Protein AF-A0A920VE06-F1 (afdb_monomer_lite)

Radius of gyration: 13.38 Å; chains: 1; bounding box: 33×22×39 Å

Sequence (77 aa):
MERVPREGSYENPDRLKGYLNIALSIGEGQTISQPYIVALMTKGSRVQPNDKVLEVGVGSGYQAAVLGQIWVSPKEM

pLDDT: mean 89.99, std 9.97, range [52.0, 98.12]

Secondary structure (DSSP, 8-state):
-TTS-GGGGS-TTGGGGGGSSS-EE-STT-EEPPHHHHHHHHHHHT--TT-----S--TTSHHHHHHHTT---GGG-

Foldseek 3Di:
DVVQQQLVLDDPPCSVVSPPQDWDDSDPPDIDHGPVVLVVVLVVVVDAQPDDDDDDPCRSVRSVVVSPVRHDDPVRD

Structure (mmCIF, N/CA/C/O backbone):
data_AF-A0A920VE06-F1
#
_entry.id   AF-A0A920VE06-F1
#
loop_
_atom_site.group_PDB
_atom_site.id
_atom_site.type_symbol
_atom_site.label_atom_id
_atom_site.label_alt_id
_atom_site.label_comp_id
_atom_site.label_asym_id
_atom_site.label_entity_id
_atom_site.label_seq_id
_atom_site.pdbx_PDB_ins_code
_atom_site.Cartn_x
_atom_site.Cartn_y
_atom_site.Cartn_z
_atom_site.occupancy
_atom_site.B_iso_or_equiv
_atom_site.auth_seq_id
_atom_site.auth_comp_id
_atom_site.auth_asym_id
_atom_site.auth_atom_id
_atom_site.pdbx_PDB_model_num
ATOM 1 N N . MET A 1 1 ? 2.762 6.290 7.455 1.00 87.50 1 MET A N 1
ATOM 2 C CA . MET A 1 1 ? 3.539 5.646 6.370 1.00 87.50 1 MET A CA 1
ATOM 3 C C . MET A 1 1 ? 4.790 4.952 6.890 1.00 87.50 1 MET A C 1
ATOM 5 O O . MET A 1 1 ? 5.012 3.836 6.471 1.00 87.50 1 MET A O 1
ATOM 9 N N . GLU A 1 2 ? 5.549 5.527 7.831 1.00 88.06 2 GLU A N 1
ATOM 10 C CA . GLU A 1 2 ? 6.762 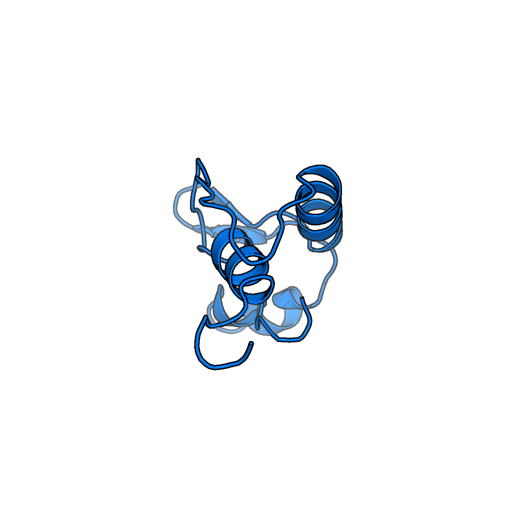4.899 8.411 1.00 88.06 2 GLU A CA 1
ATOM 11 C C . GLU A 1 2 ? 6.560 3.475 8.960 1.00 88.06 2 GLU A C 1
ATOM 13 O O . GLU A 1 2 ? 7.469 2.658 8.911 1.00 88.06 2 GLU A O 1
ATOM 18 N N . ARG A 1 3 ? 5.354 3.159 9.448 1.00 91.50 3 ARG A N 1
ATOM 19 C CA . ARG A 1 3 ? 4.991 1.826 9.959 1.00 91.50 3 ARG A CA 1
ATOM 20 C C . ARG A 1 3 ? 4.756 0.771 8.869 1.00 91.50 3 ARG A C 1
ATOM 22 O O . ARG A 1 3 ? 4.562 -0.393 9.198 1.00 91.50 3 ARG A O 1
ATOM 29 N N . VAL A 1 4 ? 4.723 1.164 7.594 1.00 94.69 4 VAL A N 1
ATOM 30 C CA . VAL A 1 4 ? 4.477 0.267 6.458 1.00 94.69 4 VAL A CA 1
ATOM 31 C C . VAL A 1 4 ? 5.742 0.225 5.596 1.00 94.69 4 VAL A C 1
ATOM 33 O O . VAL A 1 4 ? 6.022 1.204 4.903 1.00 94.69 4 VAL A O 1
ATOM 36 N N . PRO A 1 5 ? 6.518 -0.873 5.624 1.00 93.38 5 PRO A N 1
ATOM 37 C CA . PRO A 1 5 ? 7.774 -0.967 4.887 1.00 93.38 5 PRO A CA 1
ATOM 38 C C . PRO A 1 5 ? 7.506 -1.082 3.384 1.00 93.38 5 PRO A C 1
ATOM 40 O O . PRO A 1 5 ? 7.089 -2.126 2.876 1.00 93.38 5 PRO A O 1
ATOM 43 N N . ARG A 1 6 ? 7.748 0.007 2.653 1.00 93.00 6 ARG A N 1
ATOM 44 C CA . ARG A 1 6 ? 7.548 0.078 1.198 1.00 93.00 6 ARG A CA 1
ATOM 45 C C . ARG A 1 6 ? 8.510 -0.833 0.437 1.00 93.00 6 ARG A C 1
ATOM 47 O O . ARG A 1 6 ? 8.165 -1.365 -0.611 1.00 93.00 6 ARG A O 1
ATOM 54 N N . GLU A 1 7 ? 9.706 -1.036 0.972 1.00 90.31 7 GLU A N 1
ATOM 55 C CA . GLU A 1 7 ? 10.736 -1.926 0.443 1.00 90.31 7 GLU A CA 1
ATOM 56 C C . GLU A 1 7 ? 10.312 -3.399 0.413 1.00 90.31 7 GLU A C 1
ATOM 58 O O . GLU A 1 7 ? 10.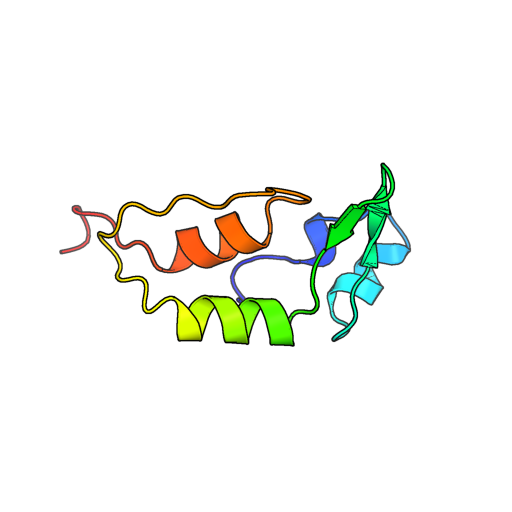926 -4.184 -0.305 1.00 90.31 7 GLU A O 1
ATOM 63 N N . GLY A 1 8 ? 9.282 -3.783 1.178 1.00 85.69 8 GLY A N 1
ATOM 64 C CA . GLY A 1 8 ? 8.715 -5.132 1.155 1.00 85.69 8 GLY A CA 1
ATOM 65 C C . GLY A 1 8 ? 7.964 -5.460 -0.139 1.00 85.69 8 GLY A C 1
ATOM 66 O O . GLY A 1 8 ? 7.661 -6.621 -0.378 1.00 85.69 8 GLY A O 1
ATOM 67 N N . SER A 1 9 ? 7.678 -4.458 -0.981 1.00 81.75 9 SER A N 1
ATOM 68 C CA . SER A 1 9 ? 7.025 -4.638 -2.286 1.00 81.75 9 SER A CA 1
ATOM 69 C C . SER A 1 9 ? 7.982 -5.025 -3.426 1.00 81.75 9 SER A C 1
ATOM 71 O O . SER A 1 9 ? 7.523 -5.139 -4.558 1.00 81.75 9 SER A O 1
ATOM 73 N N . TYR A 1 10 ? 9.288 -5.192 -3.169 1.00 81.56 10 TYR A N 1
ATOM 74 C CA . TYR A 1 10 ? 10.289 -5.464 -4.211 1.00 81.56 10 TYR A CA 1
ATOM 75 C C . TYR A 1 10 ? 11.271 -6.568 -3.814 1.00 81.56 10 TYR A C 1
ATOM 77 O O . TYR A 1 10 ? 11.599 -6.748 -2.638 1.00 81.56 10 TYR A O 1
ATOM 85 N N . GLU A 1 11 ? 11.829 -7.232 -4.822 1.00 78.31 11 GLU A N 1
ATOM 86 C CA . GLU A 1 11 ? 12.976 -8.130 -4.675 1.00 78.31 11 GLU A CA 1
ATOM 87 C C . GLU A 1 11 ? 14.313 -7.354 -4.754 1.00 78.31 11 GLU A C 1
ATOM 89 O O . GLU A 1 11 ? 14.380 -6.196 -5.174 1.00 78.31 11 GLU A O 1
ATOM 94 N N . ASN A 1 12 ? 15.406 -7.960 -4.276 1.00 76.81 12 ASN A N 1
ATOM 95 C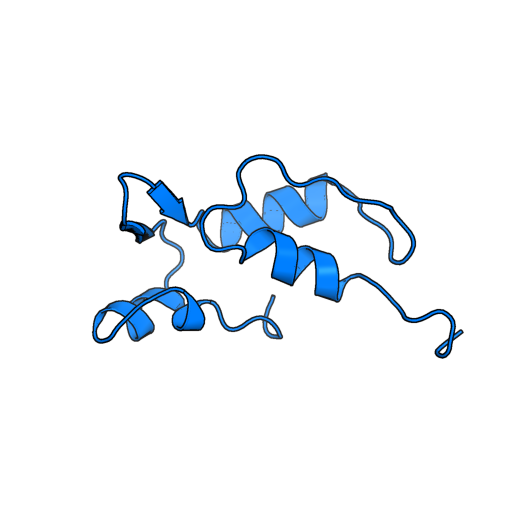 CA . ASN A 1 12 ? 16.757 -7.371 -4.313 1.00 76.81 12 ASN A CA 1
ATOM 96 C C . ASN A 1 12 ? 17.230 -7.273 -5.786 1.00 76.81 12 ASN A C 1
ATOM 98 O O . ASN A 1 12 ? 17.120 -8.289 -6.472 1.00 76.81 12 ASN A O 1
ATOM 102 N N . PRO A 1 13 ? 17.740 -6.128 -6.307 1.00 74.69 13 PRO A N 1
ATOM 103 C CA . PRO A 1 13 ? 18.264 -4.928 -5.624 1.00 74.69 13 PRO A CA 1
ATOM 104 C C . PRO A 1 13 ? 17.330 -3.721 -5.488 1.00 74.69 13 PRO A C 1
ATOM 106 O O . PRO A 1 13 ? 17.732 -2.698 -4.927 1.00 74.69 13 PRO A O 1
ATOM 109 N N . ASP A 1 14 ? 16.079 -3.810 -5.930 1.00 81.38 14 ASP A N 1
ATOM 110 C CA . ASP A 1 14 ? 15.189 -2.645 -5.972 1.00 81.38 14 ASP A CA 1
ATOM 111 C C . ASP A 1 14 ? 14.639 -2.225 -4.602 1.00 81.38 14 ASP A C 1
ATOM 113 O O . ASP A 1 14 ? 14.115 -1.120 -4.458 1.00 81.38 14 ASP A O 1
ATOM 117 N N . ARG A 1 15 ? 14.856 -3.027 -3.553 1.00 86.38 15 ARG A N 1
ATOM 118 C CA . ARG A 1 15 ? 14.472 -2.696 -2.168 1.00 86.38 15 ARG A CA 1
ATOM 119 C C . ARG A 1 15 ? 14.961 -1.318 -1.716 1.00 86.38 15 ARG A C 1
ATOM 121 O O . ARG A 1 15 ? 14.194 -0.581 -1.103 1.00 86.38 15 ARG A O 1
ATOM 128 N N . LEU A 1 16 ? 16.194 -0.934 -2.065 1.00 87.94 16 LEU A N 1
ATOM 129 C CA . LEU A 1 16 ? 16.740 0.386 -1.711 1.00 87.94 16 LEU A CA 1
ATOM 130 C C . LEU A 1 16 ? 16.001 1.530 -2.417 1.00 87.94 16 LEU A C 1
ATOM 132 O O . LEU A 1 16 ? 15.850 2.613 -1.852 1.00 87.94 16 LEU A O 1
ATOM 136 N N . LYS A 1 17 ? 15.489 1.291 -3.631 1.00 91.06 17 LYS A N 1
ATOM 137 C CA . LYS A 1 17 ? 14.674 2.276 -4.353 1.00 91.06 17 LYS A CA 1
ATOM 138 C C . LYS A 1 17 ? 13.315 2.482 -3.687 1.00 91.06 17 LYS A C 1
ATOM 140 O O . LYS A 1 17 ? 12.706 3.526 -3.896 1.00 91.06 17 LYS A O 1
ATOM 145 N N . GLY A 1 18 ? 12.864 1.548 -2.845 1.00 89.75 18 GLY A N 1
ATOM 146 C CA . GLY A 1 18 ? 11.632 1.669 -2.066 1.00 89.75 18 GLY A CA 1
ATOM 147 C C . GLY A 1 18 ? 11.556 2.935 -1.205 1.00 89.75 18 GLY A C 1
ATOM 148 O O . GLY A 1 18 ? 10.454 3.413 -0.956 1.00 89.75 18 GLY A O 1
ATOM 149 N N . TYR A 1 19 ? 12.694 3.524 -0.821 1.00 90.25 19 TYR A N 1
ATOM 150 C CA . TYR A 1 19 ? 12.754 4.772 -0.048 1.00 90.25 19 TYR A CA 1
ATOM 151 C C . TYR A 1 19 ? 12.726 6.046 -0.905 1.00 90.25 19 TYR A C 1
ATOM 153 O O . TYR A 1 19 ? 12.614 7.151 -0.376 1.00 90.25 19 TYR A O 1
ATOM 161 N N . LEU A 1 20 ? 12.833 5.919 -2.228 1.00 94.31 20 LEU A N 1
ATOM 162 C CA . LEU A 1 20 ? 12.821 7.055 -3.139 1.00 94.31 20 LEU A CA 1
ATOM 163 C C . LEU A 1 20 ? 11.386 7.532 -3.389 1.00 94.31 20 LEU A C 1
ATOM 165 O O . LEU A 1 20 ? 10.447 6.738 -3.490 1.00 94.31 20 LEU A O 1
ATOM 169 N N . ASN A 1 21 ? 11.214 8.844 -3.569 1.00 96.06 21 ASN A N 1
ATOM 170 C CA . ASN A 1 21 ? 9.923 9.422 -3.938 1.00 96.06 21 ASN A CA 1
ATOM 171 C C . ASN A 1 21 ? 9.630 9.269 -5.444 1.00 96.06 21 ASN A C 1
ATOM 173 O O . ASN A 1 21 ? 9.468 10.253 -6.160 1.00 96.06 21 ASN A O 1
ATOM 177 N N . ILE A 1 22 ? 9.610 8.029 -5.932 1.00 95.56 22 ILE A N 1
ATOM 178 C CA . ILE A 1 22 ? 9.356 7.674 -7.333 1.00 95.56 22 ILE A CA 1
ATOM 179 C C . ILE A 1 22 ? 8.340 6.532 -7.426 1.00 95.56 22 ILE A C 1
ATOM 181 O O . ILE 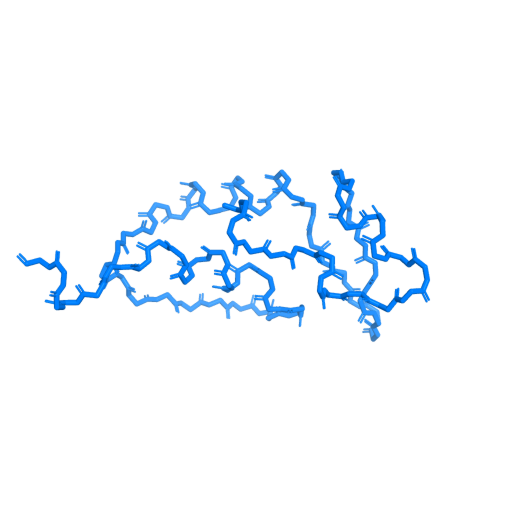A 1 22 ? 8.126 5.774 -6.475 1.00 95.56 22 ILE A O 1
ATOM 185 N N . ALA A 1 23 ? 7.667 6.453 -8.574 1.00 95.12 23 ALA A N 1
ATOM 186 C CA . ALA A 1 23 ? 6.884 5.279 -8.914 1.00 95.12 23 ALA A CA 1
ATOM 187 C C . ALA A 1 23 ? 7.856 4.172 -9.320 1.00 95.12 23 ALA A C 1
ATOM 189 O O . ALA A 1 23 ? 8.879 4.441 -9.952 1.00 95.12 23 ALA A O 1
ATOM 190 N N . LEU A 1 24 ? 7.544 2.941 -8.936 1.00 93.69 24 LEU A N 1
ATOM 191 C CA . LEU A 1 24 ? 8.368 1.781 -9.250 1.00 93.69 24 LEU A CA 1
ATOM 192 C C . LEU A 1 24 ? 7.502 0.702 -9.886 1.00 93.69 24 LEU A C 1
ATOM 194 O O . LEU A 1 24 ? 6.322 0.579 -9.561 1.00 93.69 24 LEU A O 1
ATOM 198 N N . SER A 1 25 ? 8.087 -0.053 -10.810 1.00 92.44 25 SER A N 1
ATOM 199 C CA . SER A 1 25 ? 7.435 -1.237 -11.367 1.00 92.44 25 SER A CA 1
ATOM 200 C C . SER A 1 25 ? 7.293 -2.302 -10.282 1.00 92.44 25 SER A C 1
ATOM 202 O O . SER A 1 25 ? 8.193 -2.465 -9.459 1.00 92.44 25 SER A O 1
ATOM 204 N N . ILE A 1 26 ? 6.169 -3.017 -10.294 1.00 91.38 26 ILE A N 1
ATOM 205 C CA . ILE A 1 26 ? 5.908 -4.170 -9.414 1.00 91.38 26 ILE A CA 1
ATOM 206 C C . ILE A 1 26 ? 5.613 -5.449 -10.214 1.00 91.38 26 ILE A C 1
ATOM 208 O O . ILE A 1 26 ? 5.069 -6.404 -9.672 1.00 91.38 26 ILE A O 1
ATOM 212 N N . GLY A 1 27 ? 5.968 -5.467 -11.503 1.00 89.62 27 GLY A N 1
ATOM 213 C CA . GLY A 1 27 ? 5.646 -6.563 -12.422 1.00 89.62 27 GLY A CA 1
ATOM 214 C C . GLY A 1 27 ? 4.278 -6.403 -13.092 1.00 89.62 27 GLY A C 1
ATOM 215 O O . GLY A 1 27 ? 3.532 -5.475 -12.789 1.00 89.62 27 GLY A O 1
ATOM 216 N N . GLU A 1 28 ? 3.973 -7.275 -14.059 1.00 92.56 28 GLU A N 1
ATOM 217 C CA . GLU A 1 28 ? 2.677 -7.325 -14.771 1.00 92.56 28 GLU A CA 1
ATOM 218 C C . GLU A 1 28 ? 2.213 -5.980 -15.376 1.00 92.56 28 GLU A C 1
ATOM 220 O O . GLU A 1 28 ? 1.024 -5.656 -15.437 1.00 92.56 28 GLU A O 1
ATOM 225 N N . GLY A 1 29 ? 3.169 -5.139 -15.788 1.00 93.31 29 GLY A N 1
ATOM 226 C CA . GLY A 1 29 ? 2.893 -3.795 -16.307 1.00 93.31 29 GLY A CA 1
ATOM 227 C C . GLY A 1 29 ? 2.307 -2.822 -15.274 1.00 93.31 29 GLY A C 1
ATOM 228 O O . GLY A 1 29 ? 1.855 -1.743 -15.649 1.00 93.31 29 GLY A O 1
ATOM 229 N N . GLN A 1 30 ? 2.304 -3.185 -13.990 1.00 94.38 30 GLN A N 1
ATOM 230 C CA . GLN A 1 30 ? 1.790 -2.370 -12.896 1.00 94.38 30 GLN A CA 1
ATOM 231 C C . GLN A 1 30 ? 2.904 -1.565 -12.227 1.00 94.38 30 GLN A C 1
ATOM 233 O O . GLN A 1 30 ? 4.083 -1.933 -12.223 1.00 94.38 30 GLN A O 1
ATOM 238 N N . THR A 1 31 ? 2.505 -0.469 -11.588 1.00 93.81 31 THR A N 1
ATOM 239 C CA . THR A 1 31 ? 3.405 0.375 -10.804 1.00 93.81 31 THR A CA 1
ATOM 240 C C . THR A 1 31 ? 2.818 0.668 -9.439 1.00 93.81 31 THR A C 1
ATOM 242 O O . THR A 1 31 ? 1.628 0.953 -9.318 1.00 93.81 31 THR A O 1
ATOM 245 N N . ILE A 1 32 ? 3.669 0.710 -8.423 1.00 94.38 32 ILE A N 1
ATOM 246 C CA . ILE A 1 32 ? 3.320 1.276 -7.125 1.00 94.38 32 ILE A CA 1
ATOM 247 C C . ILE A 1 32 ? 3.528 2.796 -7.149 1.00 94.38 32 ILE A C 1
ATOM 249 O O . ILE A 1 32 ? 4.614 3.296 -7.458 1.00 94.38 32 ILE A O 1
ATOM 253 N N . SER A 1 33 ? 2.481 3.540 -6.787 1.00 96.31 33 SER A N 1
ATOM 254 C CA . SER A 1 33 ? 2.466 5.009 -6.747 1.00 96.31 33 SER A CA 1
ATOM 255 C C . SER A 1 33 ? 3.562 5.588 -5.860 1.00 96.31 33 SER A C 1
ATOM 257 O O . SER A 1 33 ? 3.924 4.984 -4.853 1.00 96.31 33 SER A O 1
ATOM 259 N N . GLN A 1 34 ? 4.056 6.782 -6.192 1.00 96.81 34 GLN A N 1
ATOM 260 C CA . GLN A 1 34 ? 5.032 7.525 -5.382 1.00 96.81 34 GLN A CA 1
ATOM 261 C C . GLN A 1 34 ? 4.563 7.685 -3.923 1.00 96.81 34 GLN A C 1
ATOM 263 O O . GLN A 1 34 ? 3.377 7.951 -3.709 1.00 96.81 34 GLN A O 1
ATOM 268 N N . PRO A 1 35 ? 5.464 7.621 -2.923 1.00 96.44 35 PRO A N 1
ATOM 269 C CA . PRO A 1 35 ? 5.139 7.909 -1.526 1.00 96.44 35 PRO A CA 1
ATOM 270 C C . PRO A 1 35 ? 4.360 9.218 -1.333 1.00 96.44 35 PRO A C 1
ATOM 272 O O . PRO A 1 35 ? 3.373 9.243 -0.601 1.00 96.44 35 PRO A O 1
ATOM 275 N N . TYR A 1 36 ? 4.749 10.293 -2.027 1.00 97.00 36 TYR A N 1
ATOM 276 C CA . TYR A 1 36 ? 4.033 11.567 -1.962 1.00 97.00 36 TYR A CA 1
ATOM 277 C C . TYR A 1 36 ? 2.572 11.451 -2.421 1.00 97.00 36 TYR A C 1
ATOM 279 O O . TYR A 1 36 ? 1.673 11.961 -1.754 1.00 97.00 36 TYR A O 1
ATOM 287 N N . ILE A 1 37 ? 2.320 10.739 -3.521 1.00 97.31 37 ILE A N 1
ATOM 288 C CA . ILE A 1 37 ? 0.966 10.544 -4.052 1.00 97.31 37 ILE A CA 1
ATOM 289 C C . ILE A 1 37 ? 0.128 9.681 -3.105 1.00 97.31 37 ILE A C 1
ATOM 291 O O . ILE A 1 37 ? -1.006 10.050 -2.815 1.00 97.31 37 ILE A O 1
ATOM 295 N N . VAL A 1 38 ? 0.697 8.612 -2.536 1.00 97.00 38 VAL A N 1
ATOM 296 C CA . VAL A 1 38 ? 0.035 7.797 -1.497 1.00 97.00 38 VAL A CA 1
ATOM 297 C C . VAL A 1 38 ? -0.366 8.669 -0.301 1.00 97.00 38 VAL A C 1
ATOM 299 O O . VAL A 1 38 ? -1.505 8.612 0.163 1.00 97.00 38 VAL A O 1
ATOM 302 N N . ALA A 1 39 ? 0.531 9.537 0.178 1.00 96.69 39 ALA A N 1
ATOM 303 C CA . ALA A 1 39 ? 0.235 10.449 1.283 1.00 96.69 39 ALA A CA 1
ATOM 304 C C . ALA A 1 39 ? -0.857 11.471 0.925 1.00 96.69 39 ALA A C 1
ATOM 306 O O . ALA A 1 39 ? -1.747 11.730 1.737 1.00 96.69 39 ALA A O 1
ATOM 307 N N . LEU A 1 40 ? -0.813 12.028 -0.289 1.00 98.12 40 LEU A N 1
ATOM 308 C CA . LEU A 1 40 ? -1.799 12.989 -0.777 1.00 98.12 40 LEU A CA 1
ATOM 309 C C . LEU A 1 40 ? -3.190 12.354 -0.909 1.00 98.12 40 LEU A C 1
ATOM 311 O O . LEU A 1 40 ? -4.160 12.929 -0.420 1.00 98.12 40 LEU A O 1
ATOM 315 N N . MET A 1 41 ? -3.282 11.159 -1.501 1.00 96.94 41 MET A N 1
ATOM 316 C CA . MET A 1 41 ? -4.526 10.390 -1.623 1.00 96.94 41 MET A CA 1
ATOM 317 C C . MET A 1 41 ? -5.089 10.034 -0.248 1.00 96.94 41 MET A C 1
ATOM 319 O O . MET A 1 41 ? -6.260 10.287 0.028 1.00 96.94 41 MET A O 1
ATOM 323 N N . THR A 1 42 ? -4.237 9.532 0.648 1.00 96.19 42 THR A N 1
ATOM 324 C CA . THR A 1 42 ? -4.622 9.184 2.021 1.00 96.19 42 THR A CA 1
ATOM 325 C C . THR A 1 42 ? -5.172 10.404 2.760 1.00 96.19 42 THR A C 1
ATOM 327 O O . THR A 1 42 ? -6.275 10.356 3.299 1.00 96.19 42 THR A O 1
ATOM 330 N N . LYS A 1 43 ? -4.469 11.542 2.716 1.00 96.06 43 LYS A N 1
ATOM 331 C CA . LYS A 1 43 ? -4.938 12.792 3.329 1.00 96.06 43 LYS A CA 1
ATOM 332 C C . LYS A 1 43 ? -6.244 13.291 2.699 1.00 96.06 43 LYS A C 1
ATOM 334 O O . LYS A 1 43 ? -7.133 13.742 3.417 1.00 96.06 43 LYS A O 1
ATOM 339 N N . GLY A 1 44 ? -6.360 13.220 1.374 1.00 97.38 44 GLY A N 1
ATOM 340 C CA . GLY A 1 44 ? -7.539 13.658 0.626 1.00 97.38 44 GLY A CA 1
ATOM 341 C C . GLY A 1 44 ? -8.781 12.806 0.889 1.00 97.38 44 GLY A C 1
ATOM 342 O O . GLY A 1 44 ? -9.884 13.347 0.912 1.00 97.38 44 GLY A O 1
ATOM 343 N N . SER A 1 45 ? -8.598 11.509 1.155 1.00 95.62 45 SER A N 1
ATOM 344 C CA . SER A 1 45 ? -9.684 10.572 1.464 1.00 95.62 45 SER A CA 1
ATOM 345 C C . SER A 1 45 ? -10.386 10.859 2.795 1.00 95.62 45 SER A C 1
ATOM 347 O O . SER A 1 45 ? -11.536 10.472 2.965 1.00 95.62 45 SER A O 1
ATOM 349 N N . ARG A 1 46 ? -9.710 11.557 3.726 1.00 95.94 46 ARG A N 1
ATOM 350 C CA . ARG A 1 46 ? -10.212 11.893 5.075 1.00 95.94 46 ARG A CA 1
ATOM 351 C C . ARG A 1 46 ? -10.706 10.683 5.882 1.00 95.94 46 ARG A C 1
ATOM 353 O O . ARG A 1 46 ? -11.521 10.861 6.785 1.00 95.94 46 ARG A O 1
ATOM 360 N N . VAL A 1 47 ? -10.180 9.496 5.582 1.00 95.19 47 VAL A N 1
ATOM 361 C CA . VAL A 1 47 ? -10.493 8.244 6.281 1.00 95.19 47 VAL A CA 1
ATOM 362 C C . VAL A 1 47 ? -10.281 8.394 7.786 1.00 95.19 47 VAL A C 1
ATOM 364 O O . VAL A 1 47 ? -9.256 8.913 8.234 1.00 95.19 47 VAL A O 1
ATOM 367 N N . GLN A 1 48 ? -11.267 7.935 8.548 1.00 94.62 48 GLN A N 1
ATOM 368 C CA . GLN A 1 48 ? -11.271 7.863 10.002 1.00 94.62 48 GLN A CA 1
ATOM 369 C C . GLN A 1 48 ? -11.033 6.421 10.477 1.00 94.62 48 GLN A C 1
ATOM 371 O O . GLN A 1 48 ? -11.281 5.476 9.726 1.00 94.62 48 GLN A O 1
ATOM 376 N N . PRO A 1 49 ? -10.604 6.217 11.737 1.00 92.56 49 PRO A N 1
ATOM 377 C CA . PRO A 1 49 ? -10.256 4.892 12.253 1.00 92.56 49 PRO A CA 1
ATOM 378 C C . PRO A 1 49 ? -11.328 3.803 12.129 1.00 92.56 49 PRO A C 1
ATOM 380 O O . PRO A 1 49 ? -10.982 2.631 12.079 1.00 92.56 49 PRO A O 1
ATOM 383 N N . ASN A 1 50 ? -12.611 4.164 12.070 1.00 90.38 50 ASN A N 1
ATOM 384 C CA . ASN A 1 50 ? -13.724 3.210 12.027 1.00 90.38 50 ASN A CA 1
ATOM 385 C C . ASN A 1 50 ? -14.391 3.109 10.647 1.00 90.38 50 ASN A C 1
ATOM 387 O O . ASN A 1 50 ? -15.422 2.445 10.506 1.00 90.38 50 ASN A O 1
ATOM 391 N N . ASP A 1 51 ? -13.826 3.762 9.632 1.00 94.00 51 ASP A N 1
ATOM 392 C CA . ASP A 1 51 ? -14.395 3.750 8.291 1.00 94.00 51 ASP A CA 1
ATOM 393 C C . ASP A 1 51 ? -14.203 2.392 7.611 1.00 94.00 51 ASP A C 1
ATOM 395 O O . ASP A 1 51 ? -13.173 1.727 7.737 1.00 94.00 51 ASP A O 1
ATOM 399 N N . LYS A 1 52 ? -15.201 1.999 6.815 1.00 94.12 52 LYS A N 1
ATOM 400 C CA . LYS A 1 52 ? -15.061 0.900 5.857 1.00 94.12 52 LYS A CA 1
ATOM 401 C C . LYS A 1 52 ? -14.559 1.470 4.539 1.00 94.12 52 LYS A C 1
ATOM 403 O O . LYS A 1 52 ? -15.264 2.246 3.898 1.00 94.12 52 LYS A O 1
ATOM 408 N N . VAL A 1 53 ? -13.361 1.066 4.133 1.00 94.75 53 VAL A N 1
ATOM 409 C CA . VAL A 1 53 ? -12.695 1.588 2.935 1.00 94.75 53 VAL A CA 1
ATOM 410 C C . VAL A 1 53 ? -12.612 0.507 1.861 1.00 94.75 53 VAL A C 1
ATOM 412 O O . VAL A 1 53 ? -12.240 -0.629 2.146 1.00 94.75 53 VAL A O 1
ATOM 415 N N . LEU A 1 54 ? -12.941 0.875 0.622 1.00 96.12 54 LEU A N 1
ATOM 416 C CA . LEU A 1 54 ? -12.681 0.073 -0.571 1.00 96.12 54 LEU A CA 1
ATOM 417 C C . LEU A 1 54 ? -11.550 0.727 -1.367 1.00 96.12 54 LEU A C 1
ATOM 419 O O . LEU A 1 54 ? -11.699 1.847 -1.852 1.00 96.12 54 LEU A O 1
ATOM 423 N N . GLU A 1 55 ? -10.442 0.013 -1.527 1.00 95.12 55 GLU A N 1
ATOM 424 C CA . GLU A 1 55 ? -9.396 0.362 -2.487 1.00 95.12 55 GLU A CA 1
ATOM 425 C C . GLU A 1 55 ? -9.651 -0.389 -3.800 1.00 95.12 55 GLU A C 1
ATOM 427 O O . GLU A 1 55 ? -9.798 -1.611 -3.809 1.00 95.12 55 GLU A O 1
ATOM 432 N N . VAL A 1 56 ? -9.694 0.339 -4.917 1.00 96.50 56 VAL A N 1
ATOM 433 C CA . VAL A 1 56 ? -9.793 -0.251 -6.258 1.00 96.50 56 VAL A CA 1
ATOM 434 C C . VAL A 1 56 ? -8.426 -0.175 -6.925 1.00 96.50 56 VAL A C 1
ATOM 436 O O . VAL A 1 56 ? -7.865 0.910 -7.057 1.00 96.50 56 VAL A O 1
ATOM 439 N N . GLY A 1 57 ? -7.917 -1.325 -7.371 1.00 94.38 57 GLY A N 1
ATOM 440 C CA . GLY A 1 57 ? -6.572 -1.444 -7.936 1.00 94.38 57 GLY A CA 1
ATOM 441 C C . GLY A 1 57 ? -5.517 -1.682 -6.858 1.00 94.38 57 GLY A C 1
ATOM 442 O O . GLY A 1 57 ? -4.6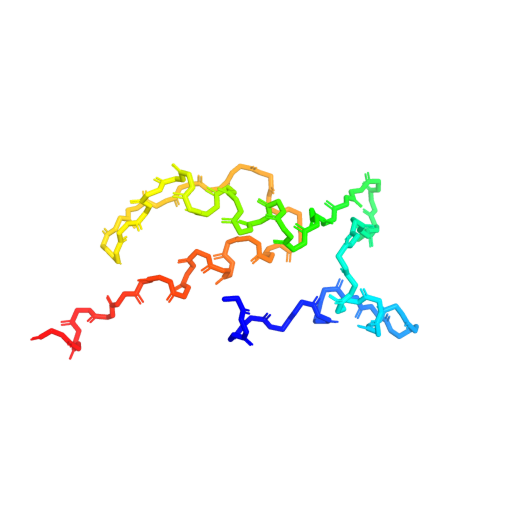89 -0.816 -6.602 1.00 94.38 57 GLY A O 1
ATOM 443 N N . VAL A 1 58 ? -5.541 -2.871 -6.243 1.00 91.50 58 VAL A N 1
ATOM 444 C CA . VAL A 1 58 ? -4.673 -3.213 -5.100 1.00 91.50 58 VAL A CA 1
ATOM 445 C C . VAL A 1 58 ? -3.179 -3.081 -5.420 1.00 91.50 58 VAL A C 1
ATOM 447 O O . VAL A 1 58 ? -2.401 -2.668 -4.564 1.00 91.50 58 VAL A O 1
ATOM 450 N N . GLY A 1 59 ? -2.760 -3.402 -6.651 1.00 93.75 59 GLY A N 1
ATOM 451 C CA . GLY A 1 59 ? -1.350 -3.382 -7.045 1.00 93.75 59 GLY A CA 1
ATOM 452 C C . GLY A 1 59 ? -0.493 -4.182 -6.059 1.00 93.75 59 GLY A C 1
ATOM 453 O O . GLY A 1 59 ? -0.718 -5.372 -5.864 1.00 93.75 59 GLY A O 1
ATOM 454 N N . SER A 1 60 ? 0.455 -3.516 -5.394 1.00 93.56 60 SER A N 1
ATOM 455 C CA . SER A 1 60 ? 1.310 -4.134 -4.369 1.00 93.56 60 SER A CA 1
ATOM 456 C C . SER A 1 60 ? 0.664 -4.265 -2.983 1.00 93.56 60 SER A C 1
ATOM 458 O O . SER A 1 60 ? 1.291 -4.784 -2.064 1.00 93.56 60 SER A O 1
ATOM 460 N N . GLY A 1 61 ? -0.542 -3.730 -2.782 1.00 94.62 61 GLY A N 1
ATOM 461 C CA . GLY A 1 61 ? -1.225 -3.653 -1.486 1.00 94.62 61 GLY A CA 1
ATOM 462 C C . GLY A 1 61 ? -0.672 -2.583 -0.536 1.00 94.62 61 GLY A C 1
ATOM 463 O O . GLY A 1 61 ? -1.144 -2.458 0.593 1.00 94.62 61 GLY A O 1
ATOM 464 N N . TYR A 1 62 ? 0.314 -1.784 -0.962 1.00 95.69 62 TYR A N 1
ATOM 465 C CA . TYR A 1 62 ? 0.962 -0.792 -0.098 1.00 95.69 62 TYR A CA 1
ATOM 466 C C . TYR A 1 62 ? 0.002 0.307 0.385 1.00 95.69 62 TYR A C 1
ATOM 468 O O . TYR A 1 62 ? 0.037 0.689 1.554 1.00 95.69 62 TYR A O 1
ATOM 476 N N . GLN A 1 63 ? -0.872 0.815 -0.488 1.00 96.44 63 GLN A N 1
ATOM 477 C CA . GLN A 1 63 ? -1.827 1.866 -0.128 1.00 96.44 63 GLN A CA 1
ATOM 478 C C . GLN A 1 63 ? -2.932 1.325 0.801 1.00 96.44 63 GLN A C 1
ATOM 480 O O . GLN A 1 63 ? -3.216 1.979 1.809 1.00 96.44 63 GLN A O 1
ATOM 485 N N . ALA A 1 64 ? -3.458 0.113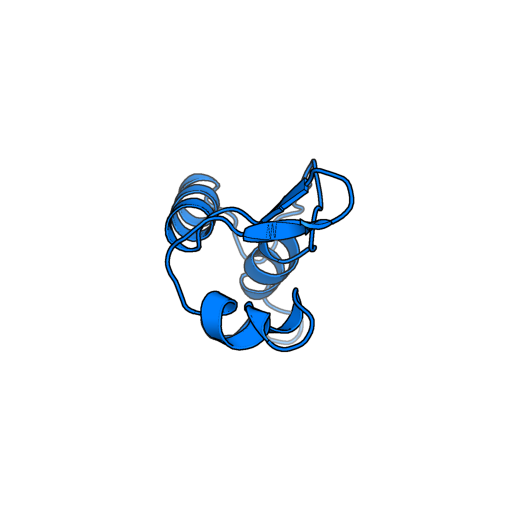 0.571 1.00 95.50 64 ALA A N 1
ATOM 486 C CA . ALA A 1 64 ? -4.288 -0.602 1.551 1.00 95.50 64 ALA A CA 1
ATOM 487 C C . ALA A 1 64 ? -3.596 -0.767 2.913 1.00 95.50 64 ALA A C 1
ATOM 489 O O . ALA A 1 64 ? -4.198 -0.470 3.945 1.00 95.50 64 ALA A O 1
ATOM 490 N N . ALA A 1 65 ? -2.327 -1.184 2.943 1.00 95.56 65 ALA A N 1
ATOM 491 C CA . ALA A 1 65 ? -1.581 -1.332 4.191 1.00 95.56 65 ALA A CA 1
ATOM 492 C C . ALA A 1 65 ? -1.413 0.011 4.928 1.00 95.56 65 ALA A C 1
ATOM 494 O O . ALA A 1 65 ? -1.549 0.063 6.150 1.00 95.56 65 ALA A O 1
ATOM 495 N N . VAL A 1 66 ? -1.175 1.111 4.201 1.00 95.62 66 VAL A N 1
ATOM 496 C CA . VAL A 1 66 ? -1.126 2.470 4.770 1.00 95.62 66 VAL A CA 1
ATOM 497 C C . VAL A 1 66 ? -2.473 2.882 5.365 1.00 95.62 66 VAL A C 1
ATOM 499 O O . VAL A 1 66 ? -2.492 3.416 6.472 1.00 95.62 66 VAL A O 1
ATOM 502 N N . LEU A 1 67 ? -3.586 2.616 4.677 1.00 95.31 67 LEU A N 1
ATOM 503 C CA . LEU A 1 67 ? -4.932 2.905 5.186 1.00 95.31 67 LEU A CA 1
ATOM 504 C C . LEU A 1 67 ? -5.259 2.063 6.424 1.00 95.31 67 LEU A C 1
ATOM 506 O O . LEU A 1 67 ? -5.812 2.584 7.387 1.00 95.31 67 LEU A O 1
ATOM 510 N N . GLY A 1 68 ? -4.839 0.797 6.449 1.00 94.19 68 GLY A N 1
ATOM 511 C CA . GLY A 1 68 ? -5.007 -0.085 7.604 1.00 94.19 68 GLY A CA 1
ATOM 512 C C . GLY A 1 68 ? -4.314 0.418 8.874 1.00 94.19 68 GLY A C 1
ATOM 513 O O . GLY A 1 68 ? -4.775 0.123 9.968 1.00 94.19 68 GLY A O 1
ATOM 514 N N . GLN A 1 69 ? -3.255 1.229 8.758 1.00 93.94 69 GLN A N 1
ATOM 515 C CA . GLN A 1 69 ? -2.604 1.857 9.918 1.00 93.94 69 GLN A CA 1
ATOM 516 C C . GLN A 1 69 ? -3.399 3.021 10.530 1.00 93.94 69 GLN A C 1
ATOM 518 O O . GLN A 1 69 ? -3.028 3.498 11.600 1.00 93.94 69 GLN A O 1
ATOM 523 N N . ILE A 1 70 ? -4.439 3.518 9.852 1.00 92.25 70 ILE A N 1
ATOM 524 C CA . ILE A 1 70 ? -5.341 4.550 10.392 1.00 92.25 70 ILE A CA 1
ATOM 525 C C . ILE A 1 70 ? -6.384 3.912 11.317 1.00 92.25 70 ILE A C 1
ATOM 527 O O . ILE A 1 70 ? -6.911 4.581 12.204 1.00 92.25 70 ILE A O 1
ATOM 531 N N . TRP A 1 71 ? -6.663 2.622 11.131 1.00 86.00 71 TRP A N 1
ATOM 532 C CA . TRP A 1 71 ? -7.616 1.886 11.946 1.00 86.00 71 TRP A CA 1
ATOM 533 C C . TRP A 1 71 ? -7.162 1.796 13.408 1.00 86.00 71 TRP A C 1
ATOM 535 O O . TRP A 1 71 ? -5.986 1.569 13.694 1.00 86.00 71 TRP A O 1
ATOM 545 N N . VAL A 1 72 ? -8.115 1.940 14.328 1.00 71.06 72 VAL A N 1
ATOM 546 C CA . VAL A 1 72 ? -7.917 1.756 15.771 1.00 71.06 72 VAL A CA 1
ATOM 547 C C . VAL A 1 72 ? -8.808 0.608 16.216 1.00 71.06 72 VAL A C 1
ATOM 549 O O . VAL A 1 72 ? -9.985 0.546 15.860 1.00 71.06 72 VAL A O 1
ATOM 552 N N . SER A 1 73 ? -8.246 -0.316 16.994 1.00 61.31 73 SER A N 1
ATOM 553 C CA . SER A 1 73 ? -9.010 -1.456 17.487 1.00 61.31 73 SER A CA 1
ATOM 554 C C . SER A 1 73 ? -10.106 -1.012 18.449 1.00 61.31 73 SER A C 1
ATOM 556 O O . SER A 1 73 ? -9.817 -0.247 19.366 1.00 61.31 73 SER A O 1
ATOM 558 N N . PRO A 1 74 ? -11.333 -1.563 18.352 1.00 61.53 74 PRO A N 1
ATOM 559 C CA . PRO A 1 74 ? -12.375 -1.342 19.352 1.00 61.53 74 PRO A CA 1
ATOM 560 C C . PRO A 1 74 ? -11.961 -1.729 20.778 1.00 61.53 74 PRO A C 1
ATOM 562 O O . PRO A 1 74 ? -12.622 -1.323 21.721 1.00 61.53 74 PRO A O 1
ATOM 565 N N . LYS A 1 75 ? -10.899 -2.534 20.947 1.00 58.75 75 LYS A N 1
ATOM 566 C CA . LYS A 1 75 ? -10.339 -2.890 22.262 1.00 58.75 75 LYS A CA 1
ATOM 567 C C . LYS A 1 75 ? -9.419 -1.815 22.861 1.00 58.75 75 LYS A C 1
ATOM 569 O O . LYS A 1 75 ? -9.003 -1.974 24.001 1.00 58.75 75 LYS A O 1
ATOM 574 N N . GLU A 1 76 ? -9.060 -0.792 22.090 1.00 58.12 76 GLU A N 1
ATOM 575 C CA . GLU A 1 76 ? -8.162 0.302 22.492 1.00 58.12 76 GLU A CA 1
ATOM 576 C C . GLU A 1 76 ? -8.903 1.642 22.697 1.00 58.12 76 GLU A C 1
ATOM 578 O O . GLU A 1 76 ? -8.256 2.663 22.927 1.00 58.12 76 GLU A O 1
ATOM 583 N N . MET A 1 77 ? -10.244 1.635 22.641 1.00 52.00 77 MET A N 1
ATOM 584 C CA . MET A 1 77 ? -11.124 2.710 23.137 1.00 52.00 77 MET A CA 1
ATOM 585 C C . MET A 1 77 ? -11.708 2.333 24.496 1.00 52.00 77 MET A C 1
ATOM 587 O O . MET A 1 77 ? -11.905 3.261 25.310 1.00 52.00 77 MET A O 1
#